Protein AF-A0A536BFW1-F1 (afdb_monomer)

Radius of gyration: 17.15 Å; Cα contacts (8 Å, |Δi|>4): 47; chains: 1; bounding box: 40×37×39 Å

Foldseek 3Di:
DDDDDDDDDFDFPDDWDWDADPVGHIDIDTDGDDDDFDQDPVRDTD

Secondary structure (DSSP, 8-state):
----------EESSPPEEEE-TTS-EEEE--EE----PBPTTS-B-

pLDDT: mean 88.25, std 13.13, range [59.19, 98.0]

Mean predicted aligned error: 7.13 Å

Nearest PDB structures (foldseek):
  3wpa-assembly1_A  TM=4.085E-01  e=4.688E+00  Acinetobacter sp. Tol 5
  7pwg-assembly1_g  TM=3.828E-01  e=6.528E+00  Giardia lamblia ATCC 50803
  8a5d-assembly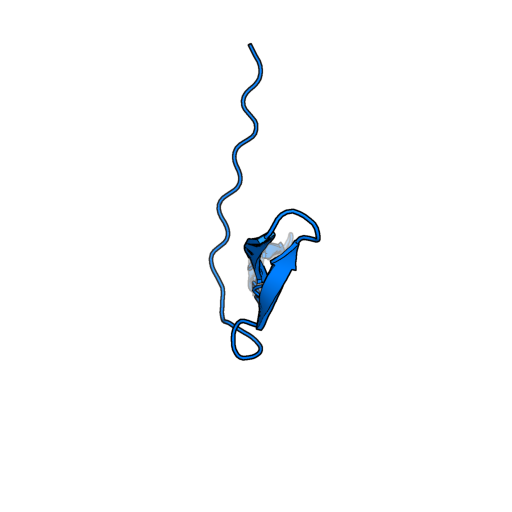1_X  TM=2.773E-01  e=3.367E+00  Thermochaetoides thermophila
  8a5q-assembly1_X  TM=2.868E-01  e=5.352E+00  Thermochaetoides thermophila
  8a5p-assembly1_X  TM=2.683E-01  e=6.975E+00  Thermochaetoides thermophila

Structure (mmCIF, N/CA/C/O backbone):
data_AF-A0A536BFW1-F1
#
_entry.id   AF-A0A536BFW1-F1
#
loop_
_atom_site.group_PDB
_atom_site.id
_atom_site.type_symbol
_atom_site.label_atom_id
_atom_site.label_alt_id
_atom_site.label_comp_id
_atom_site.label_asym_id
_atom_site.label_entity_id
_atom_site.label_seq_id
_atom_site.pdbx_PDB_ins_code
_atom_site.Cartn_x
_atom_site.Cartn_y
_atom_site.Cartn_z
_atom_site.occupancy
_atom_site.B_iso_or_equiv
_atom_site.auth_seq_id
_atom_site.auth_comp_id
_atom_site.auth_asym_id
_atom_site.auth_atom_id
_atom_site.pdbx_PDB_model_num
ATOM 1 N N . MET A 1 1 ? 6.631 27.025 3.949 1.00 63.97 1 MET A N 1
ATOM 2 C CA . MET A 1 1 ? 5.634 25.971 3.652 1.00 63.97 1 MET A CA 1
ATOM 3 C C . MET A 1 1 ? 6.390 24.790 3.079 1.00 63.97 1 MET A C 1
ATOM 5 O O . MET A 1 1 ? 7.113 24.998 2.116 1.00 63.97 1 MET A O 1
ATOM 9 N N . ASN A 1 2 ? 6.265 23.599 3.670 1.00 83.31 2 ASN A N 1
ATOM 10 C CA . ASN A 1 2 ? 7.018 22.420 3.233 1.00 83.31 2 ASN A CA 1
ATOM 11 C C . ASN A 1 2 ? 6.052 21.365 2.694 1.00 83.31 2 ASN A C 1
ATOM 13 O O . ASN A 1 2 ? 5.029 21.087 3.317 1.00 83.31 2 ASN A O 1
ATOM 17 N N . LEU A 1 3 ? 6.380 20.791 1.537 1.00 93.00 3 LEU A N 1
ATOM 18 C CA . LEU A 1 3 ? 5.623 19.707 0.919 1.00 93.00 3 LEU A CA 1
ATOM 19 C C . LEU A 1 3 ? 6.322 18.380 1.210 1.00 93.00 3 LEU A C 1
ATOM 21 O O . LEU A 1 3 ? 7.481 18.203 0.844 1.00 93.00 3 LEU A O 1
ATOM 25 N N . ASN A 1 4 ? 5.594 17.436 1.803 1.00 92.94 4 ASN A N 1
ATOM 26 C CA . ASN A 1 4 ? 5.992 16.034 1.841 1.00 92.94 4 ASN A CA 1
ATOM 27 C C . ASN A 1 4 ? 5.010 15.230 0.980 1.00 92.94 4 ASN A C 1
ATOM 29 O O . ASN A 1 4 ? 3.821 15.164 1.287 1.00 92.94 4 ASN A O 1
ATOM 33 N N . LYS A 1 5 ? 5.496 14.680 -0.134 1.00 96.00 5 LYS A N 1
ATOM 34 C CA . LYS A 1 5 ? 4.711 13.899 -1.093 1.00 96.00 5 LYS A CA 1
ATOM 35 C C . LYS A 1 5 ? 5.533 12.698 -1.541 1.00 96.00 5 LYS A C 1
ATOM 37 O O . LYS A 1 5 ? 6.676 12.858 -1.958 1.00 96.00 5 LYS A O 1
ATOM 42 N N . VAL A 1 6 ? 4.917 11.519 -1.511 1.00 94.81 6 VAL A N 1
ATOM 43 C CA . VAL A 1 6 ? 5.518 10.260 -1.964 1.00 94.81 6 VAL A CA 1
ATOM 44 C C . VAL A 1 6 ? 4.581 9.597 -2.974 1.00 94.81 6 VAL A C 1
ATOM 46 O O . VAL A 1 6 ? 3.375 9.539 -2.753 1.00 94.81 6 VAL A O 1
ATOM 49 N N . MET A 1 7 ? 5.137 9.099 -4.080 1.00 94.56 7 MET A N 1
ATOM 50 C CA . MET A 1 7 ? 4.443 8.248 -5.052 1.00 94.56 7 MET A CA 1
ATOM 51 C C . MET A 1 7 ? 5.230 6.945 -5.195 1.00 94.56 7 MET A C 1
ATOM 53 O O . MET A 1 7 ? 6.429 6.984 -5.464 1.00 94.56 7 MET A O 1
ATOM 57 N N . LEU A 1 8 ? 4.568 5.801 -5.013 1.00 93.50 8 LEU A N 1
ATOM 58 C CA . LEU A 1 8 ? 5.166 4.471 -5.144 1.00 93.50 8 LEU A CA 1
ATOM 59 C C . LEU A 1 8 ? 4.380 3.670 -6.183 1.00 93.50 8 LEU A C 1
ATOM 61 O O . LEU A 1 8 ? 3.155 3.622 -6.126 1.00 93.50 8 LEU A O 1
ATOM 65 N N . ILE A 1 9 ? 5.088 3.030 -7.114 1.00 93.94 9 ILE A N 1
ATOM 66 C CA . ILE A 1 9 ? 4.515 2.130 -8.121 1.00 93.94 9 ILE A CA 1
ATOM 67 C C . ILE A 1 9 ? 5.301 0.824 -8.054 1.00 93.94 9 ILE A C 1
ATOM 69 O O . ILE A 1 9 ? 6.532 0.828 -8.097 1.00 93.94 9 ILE A O 1
ATOM 73 N N . GLY A 1 10 ? 4.598 -0.296 -7.924 1.00 94.38 10 GLY A N 1
ATOM 74 C CA . GLY A 1 10 ? 5.212 -1.604 -7.735 1.00 94.38 10 GLY A CA 1
ATOM 75 C C . GLY A 1 10 ? 4.186 -2.727 -7.765 1.00 94.38 10 GLY A C 1
ATOM 76 O O . GLY A 1 10 ? 3.044 -2.527 -8.176 1.00 94.38 10 GLY A O 1
ATOM 77 N N . ARG A 1 11 ? 4.605 -3.914 -7.332 1.00 96.75 11 ARG A N 1
ATOM 78 C CA . ARG A 1 11 ? 3.753 -5.110 -7.247 1.00 96.75 11 ARG A CA 1
ATOM 79 C C . ARG A 1 11 ? 3.498 -5.469 -5.790 1.00 96.75 11 ARG A C 1
ATOM 81 O O . ARG A 1 11 ? 4.411 -5.346 -4.976 1.00 96.75 11 ARG A O 1
ATOM 88 N N . LEU A 1 12 ? 2.291 -5.936 -5.473 1.00 97.19 12 LEU A N 1
ATOM 89 C CA . LEU A 1 12 ? 2.006 -6.514 -4.161 1.00 97.19 12 LEU A CA 1
ATOM 90 C C . LEU A 1 12 ? 2.771 -7.829 -4.006 1.00 97.19 12 LEU A C 1
ATOM 92 O O . LEU A 1 12 ? 2.749 -8.666 -4.905 1.00 97.19 12 LEU A O 1
ATOM 96 N N . THR A 1 13 ? 3.463 -7.997 -2.882 1.00 97.25 13 THR A N 1
ATOM 97 C CA . THR A 1 13 ? 4.201 -9.237 -2.582 1.00 97.25 13 THR A CA 1
ATOM 98 C C . THR A 1 13 ? 3.360 -10.261 -1.825 1.00 97.25 13 THR A C 1
ATOM 100 O O . THR A 1 13 ? 3.750 -11.420 -1.724 1.00 97.25 13 THR A O 1
ATOM 103 N N . ARG A 1 14 ? 2.218 -9.825 -1.289 1.00 97.12 14 ARG A N 1
ATOM 104 C CA . ARG A 1 14 ? 1.188 -10.619 -0.613 1.00 97.12 14 ARG A CA 1
ATOM 105 C C . ARG A 1 14 ? -0.124 -9.841 -0.608 1.00 97.12 14 ARG A C 1
ATOM 107 O O . ARG A 1 14 ? -0.127 -8.637 -0.887 1.00 97.12 14 ARG A O 1
ATOM 114 N N . ASP A 1 15 ? -1.198 -10.520 -0.234 1.00 98.00 15 ASP A N 1
ATOM 115 C CA . ASP A 1 15 ? -2.501 -9.893 -0.053 1.00 98.00 15 ASP A CA 1
ATOM 116 C C . ASP A 1 15 ? -2.448 -8.792 1.026 1.00 98.00 15 ASP A C 1
ATOM 118 O O . ASP A 1 15 ? -1.706 -8.923 2.008 1.00 98.00 15 ASP A O 1
ATOM 122 N N . PRO A 1 16 ? -3.196 -7.685 0.861 1.00 97.56 16 PRO A N 1
ATOM 123 C CA . PRO A 1 16 ? -3.255 -6.628 1.863 1.00 97.56 16 PRO A CA 1
ATOM 124 C C . PRO A 1 16 ? -3.833 -7.129 3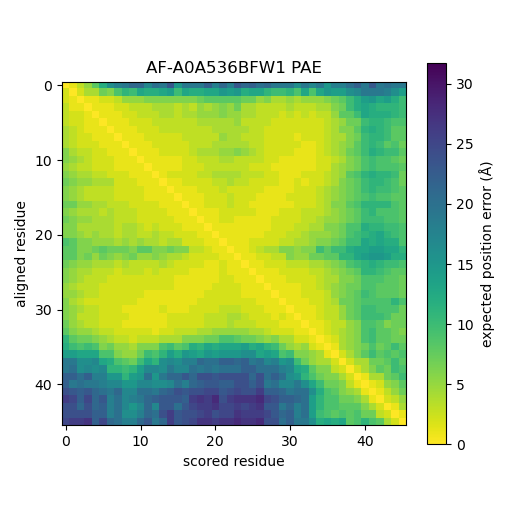.190 1.00 97.56 16 PRO A C 1
ATOM 126 O O . PRO A 1 16 ? -4.868 -7.791 3.223 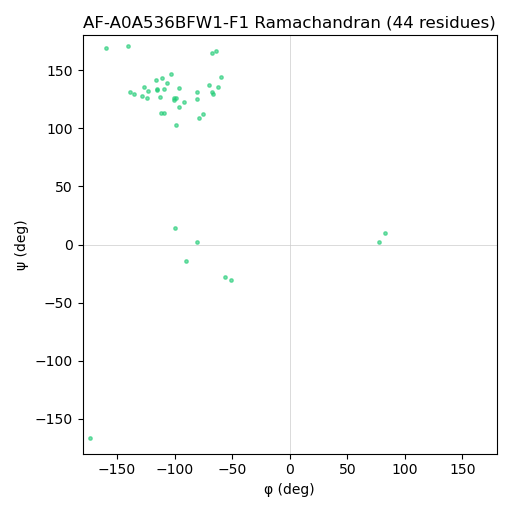1.00 97.56 16 PRO A O 1
ATOM 129 N N . GLU A 1 17 ? -3.202 -6.751 4.299 1.00 97.88 17 GLU A N 1
ATOM 130 C CA . GLU A 1 17 ? -3.664 -7.118 5.639 1.00 97.88 17 GLU A CA 1
ATOM 131 C C . GLU A 1 17 ? -4.503 -5.981 6.235 1.00 97.88 17 GLU A C 1
ATOM 133 O O . GLU A 1 17 ? -3.987 -4.884 6.452 1.00 97.88 17 GLU A O 1
ATOM 138 N N . MET A 1 18 ? -5.782 -6.234 6.528 1.00 97.62 18 MET A N 1
ATOM 139 C CA . MET A 1 18 ? -6.667 -5.274 7.199 1.00 97.62 18 MET A CA 1
ATOM 140 C C . MET A 1 18 ? -6.722 -5.543 8.706 1.00 97.62 18 MET A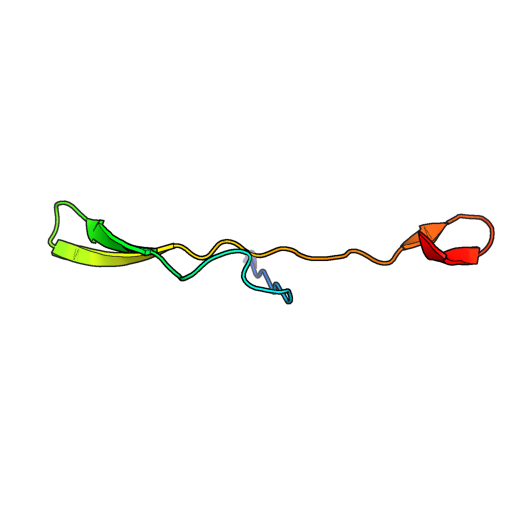 C 1
ATOM 142 O O . MET A 1 18 ? -6.868 -6.682 9.146 1.00 97.62 18 MET A O 1
ATOM 146 N N . ARG A 1 19 ? -6.610 -4.482 9.505 1.00 96.94 19 ARG A N 1
ATOM 147 C CA . ARG A 1 19 ? -6.680 -4.498 10.971 1.00 96.94 19 ARG A CA 1
ATOM 148 C C . ARG A 1 19 ? -7.449 -3.278 11.471 1.00 96.94 19 ARG A C 1
ATOM 150 O O . ARG A 1 19 ? -7.720 -2.355 10.710 1.00 96.94 19 ARG A O 1
ATOM 157 N N . TYR A 1 20 ? -7.753 -3.256 12.763 1.00 98.0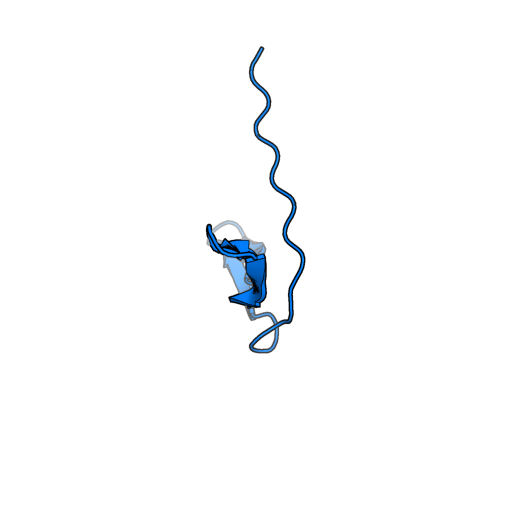0 20 TYR A N 1
ATOM 158 C CA . TYR A 1 20 ? -8.325 -2.094 13.436 1.00 98.00 20 TYR A CA 1
ATOM 159 C C . TYR A 1 20 ? -7.353 -1.568 14.489 1.00 98.00 20 TYR A C 1
ATOM 161 O O . TYR A 1 20 ? -6.681 -2.345 15.170 1.00 98.00 20 TYR A O 1
ATOM 169 N N . THR A 1 21 ? -7.265 -0.248 14.624 1.00 96.69 21 THR A N 1
ATOM 170 C CA . THR A 1 21 ? -6.579 0.373 15.761 1.00 96.69 21 THR A CA 1
ATOM 171 C C . THR A 1 21 ? -7.353 0.102 17.059 1.00 96.69 21 THR A C 1
ATOM 173 O O . THR A 1 21 ? -8.543 -0.214 17.005 1.00 96.69 21 THR A O 1
ATOM 176 N N . PRO A 1 22 ? -6.747 0.304 18.246 1.00 96.50 22 PRO A N 1
ATOM 177 C CA . PRO A 1 22 ? -7.483 0.239 19.514 1.00 96.50 22 PRO A CA 1
ATOM 178 C C . PRO A 1 22 ? -8.681 1.201 19.577 1.00 96.50 22 PRO A C 1
ATOM 180 O O . PRO A 1 22 ? -9.664 0.924 20.251 1.00 96.50 22 PRO A O 1
ATOM 183 N N . SER A 1 23 ? -8.616 2.315 18.841 1.00 96.81 23 SER A N 1
ATOM 184 C CA . SER A 1 23 ? -9.712 3.279 18.697 1.00 96.81 23 SER A CA 1
ATOM 185 C C . SER A 1 23 ? -10.786 2.866 17.678 1.00 96.81 23 SER A C 1
ATOM 187 O O . SER A 1 23 ? -11.701 3.643 17.430 1.00 96.81 23 SER A O 1
ATOM 189 N N . GLY A 1 24 ? -10.677 1.685 17.058 1.00 95.69 24 GLY A N 1
ATOM 190 C CA . GLY A 1 24 ? -11.656 1.153 16.103 1.00 95.69 24 GLY A CA 1
ATOM 191 C C . GLY A 1 24 ? -11.511 1.661 14.665 1.00 95.69 24 GLY A C 1
ATOM 192 O O . GLY A 1 24 ? -12.386 1.406 13.840 1.00 95.69 24 GLY A O 1
ATOM 193 N N . SER A 1 25 ? -10.425 2.358 14.327 1.00 97.75 25 SER A N 1
ATOM 194 C CA . SER A 1 25 ? -10.201 2.848 12.963 1.0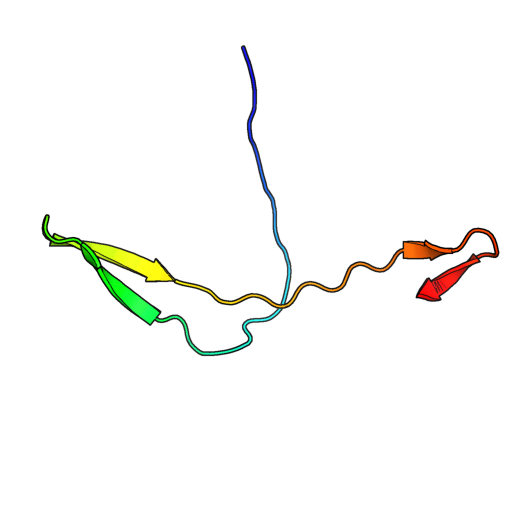0 97.75 25 SER A CA 1
ATOM 195 C C . SER A 1 25 ? -9.642 1.730 12.075 1.00 97.75 25 SER A C 1
ATOM 197 O O . SER A 1 25 ? -8.667 1.089 12.477 1.00 97.75 25 SER A O 1
ATOM 199 N N . PRO A 1 26 ? -10.196 1.489 10.872 1.00 97.56 26 P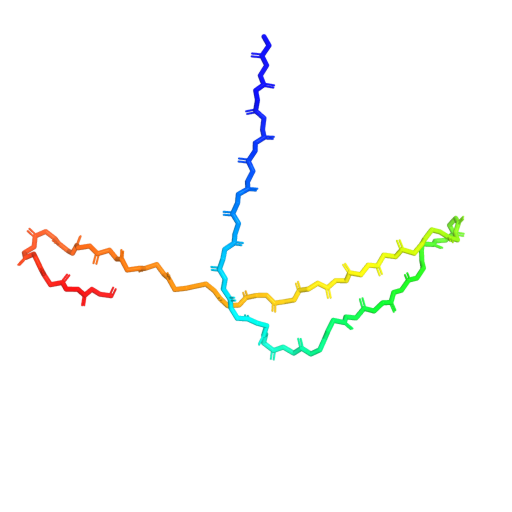RO A N 1
ATOM 200 C CA . PRO A 1 26 ? -9.658 0.492 9.952 1.00 97.56 26 PRO A CA 1
ATOM 201 C C . PRO A 1 26 ? -8.310 0.948 9.378 1.00 97.56 26 PRO A C 1
ATOM 203 O O . PRO A 1 26 ? -8.140 2.104 8.988 1.00 97.56 26 PRO A O 1
ATOM 206 N N . VAL A 1 27 ? -7.354 0.025 9.300 1.00 97.62 27 VAL A N 1
ATOM 207 C CA . VAL A 1 27 ? -6.012 0.229 8.746 1.00 97.62 27 VAL A CA 1
ATOM 208 C C . VAL A 1 27 ? -5.668 -0.953 7.852 1.00 97.62 27 VAL A C 1
ATOM 210 O O . VAL A 1 27 ? -5.746 -2.101 8.284 1.00 97.62 27 VAL A O 1
ATOM 213 N N . THR A 1 28 ? -5.227 -0.674 6.627 1.00 97.75 28 THR A N 1
ATOM 214 C CA . THR A 1 28 ? -4.750 -1.703 5.695 1.00 97.75 28 THR A CA 1
ATOM 215 C C . THR A 1 28 ? -3.256 -1.539 5.458 1.00 97.75 28 THR A C 1
ATOM 217 O O . THR A 1 28 ? -2.789 -0.461 5.092 1.00 97.75 28 THR A O 1
ATOM 220 N N . THR A 1 29 ? -2.493 -2.612 5.654 1.00 97.62 29 THR A N 1
ATOM 221 C CA . THR A 1 29 ? -1.058 -2.664 5.365 1.00 97.62 29 THR A CA 1
ATOM 222 C C . THR A 1 29 ? -0.815 -3.326 4.015 1.00 97.62 29 THR A C 1
ATOM 224 O O . THR A 1 29 ? -1.228 -4.460 3.778 1.00 97.62 29 THR A O 1
ATOM 227 N N . PHE A 1 30 ? -0.089 -2.627 3.142 1.00 97.81 30 PHE A N 1
ATOM 228 C CA . PHE A 1 30 ? 0.355 -3.139 1.848 1.00 97.81 30 PHE A CA 1
ATOM 229 C C . PHE A 1 30 ? 1.853 -3.438 1.895 1.00 97.81 30 PHE A C 1
ATOM 231 O O . PHE A 1 30 ? 2.631 -2.662 2.445 1.00 97.81 30 PHE A O 1
ATOM 238 N N . SER A 1 31 ? 2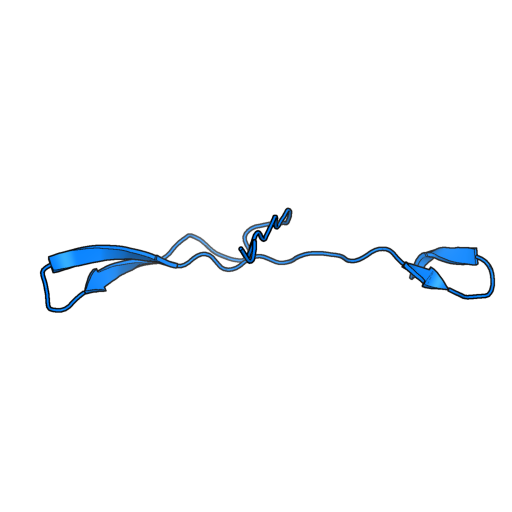.270 -4.548 1.289 1.00 97.69 31 SER A N 1
ATOM 239 C CA . SER A 1 31 ? 3.685 -4.851 1.041 1.00 97.69 31 SER A CA 1
ATOM 240 C C . SER A 1 31 ? 3.952 -4.733 -0.460 1.00 97.69 31 SER A C 1
ATOM 242 O O . SER A 1 31 ? 3.401 -5.513 -1.235 1.00 97.69 31 SER A O 1
ATOM 244 N N . LEU A 1 32 ? 4.753 -3.744 -0.872 1.00 96.75 32 LEU A N 1
ATOM 245 C CA . LEU A 1 32 ? 5.109 -3.511 -2.276 1.00 96.75 32 LEU A CA 1
ATOM 246 C C . LEU A 1 32 ? 6.575 -3.856 -2.547 1.00 96.75 32 LEU A C 1
ATOM 248 O O . LEU A 1 32 ? 7.467 -3.388 -1.844 1.00 96.75 32 LEU A O 1
ATOM 252 N N . ALA A 1 33 ? 6.813 -4.577 -3.639 1.00 96.06 33 ALA A N 1
ATOM 253 C CA . ALA A 1 33 ? 8.112 -4.643 -4.292 1.00 96.06 33 ALA A CA 1
ATOM 254 C C . ALA A 1 33 ? 8.185 -3.566 -5.382 1.00 96.06 33 ALA A C 1
ATOM 256 O O . ALA A 1 33 ? 7.356 -3.537 -6.300 1.00 96.06 33 ALA A O 1
ATOM 257 N N . THR A 1 34 ? 9.184 -2.688 -5.289 1.00 93.69 34 THR A N 1
ATOM 258 C CA . THR A 1 34 ? 9.493 -1.677 -6.303 1.00 93.69 34 THR A CA 1
ATOM 259 C C . THR A 1 34 ? 10.869 -1.971 -6.894 1.00 93.69 34 THR A C 1
ATOM 261 O O . THR A 1 34 ? 11.826 -2.235 -6.170 1.00 93.69 34 THR A O 1
ATOM 264 N N . ASN A 1 35 ? 10.972 -1.939 -8.223 1.00 88.12 35 ASN A N 1
ATOM 265 C CA . ASN A 1 35 ? 12.256 -2.077 -8.904 1.00 88.12 35 ASN A CA 1
ATOM 266 C C . ASN A 1 35 ? 12.727 -0.685 -9.305 1.00 88.12 35 ASN A C 1
ATOM 268 O O . ASN A 1 35 ? 12.002 0.047 -9.983 1.00 88.12 35 ASN A O 1
ATOM 272 N N . ARG A 1 36 ? 13.944 -0.326 -8.902 1.00 79.44 36 ARG A N 1
ATOM 273 C CA . ARG A 1 36 ? 14.592 0.904 -9.346 1.00 79.44 36 ARG A CA 1
ATOM 274 C C . ARG A 1 36 ? 15.555 0.555 -10.469 1.00 79.44 36 ARG A C 1
ATOM 276 O O . ARG A 1 36 ? 16.643 0.072 -10.196 1.00 79.44 36 ARG A O 1
ATOM 283 N N . TYR A 1 37 ? 15.162 0.841 -11.704 1.00 67.38 37 TYR A N 1
ATOM 284 C CA . TYR A 1 37 ? 16.087 0.779 -12.831 1.00 67.38 37 TYR A CA 1
ATOM 285 C C . TYR A 1 37 ? 16.945 2.043 -12.812 1.00 67.38 37 TYR A C 1
ATOM 287 O O . TYR A 1 37 ? 16.444 3.147 -13.034 1.00 67.38 37 TYR A O 1
ATOM 295 N N . GLY A 1 38 ? 18.220 1.890 -12.471 1.00 67.12 38 GLY A N 1
ATOM 296 C CA . GLY A 1 38 ? 19.227 2.938 -12.610 1.00 67.12 38 GLY A CA 1
ATOM 297 C C . GLY A 1 38 ? 20.103 2.654 -13.826 1.00 67.12 38 GLY A C 1
ATOM 298 O O . GLY A 1 38 ? 20.365 1.495 -14.137 1.00 67.12 38 GLY A O 1
ATOM 299 N N . GLN A 1 39 ? 20.567 3.699 -14.511 1.00 64.44 39 GLN A N 1
ATOM 300 C CA . GLN A 1 39 ? 21.729 3.557 -15.388 1.00 64.44 39 GLN A CA 1
ATOM 301 C C . GLN A 1 39 ? 22.979 3.613 -14.511 1.00 64.44 39 GLN A C 1
ATOM 303 O O . GLN A 1 39 ? 23.148 4.553 -13.731 1.00 64.44 39 GLN A O 1
ATOM 308 N N . GLY A 1 40 ? 23.826 2.589 -14.607 1.00 68.19 40 GLY A N 1
ATOM 309 C CA . GLY A 1 40 ? 25.194 2.673 -14.112 1.00 68.19 40 GLY A CA 1
ATOM 310 C C . GLY A 1 40 ? 25.994 3.730 -14.892 1.00 68.19 40 GLY A C 1
ATOM 311 O O . GLY A 1 40 ? 25.547 4.164 -15.956 1.00 68.19 40 GLY A O 1
ATOM 312 N N . PRO A 1 41 ? 27.175 4.139 -14.39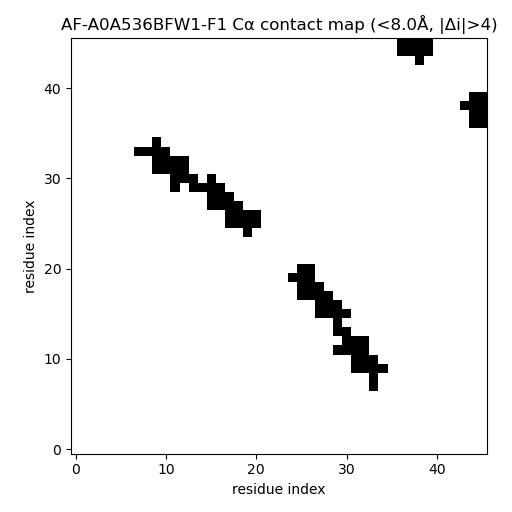5 1.00 67.88 41 PRO A N 1
ATOM 313 C CA . PRO A 1 41 ? 28.047 5.114 -15.064 1.00 67.88 41 PRO A CA 1
ATOM 314 C C . PRO A 1 41 ? 28.335 4.778 -16.535 1.00 67.88 41 PRO A C 1
ATOM 316 O O . PRO A 1 41 ? 28.460 5.681 -17.356 1.00 67.88 41 PRO A O 1
ATOM 319 N N . ASP A 1 42 ? 28.346 3.484 -16.865 1.00 73.56 42 ASP A N 1
ATOM 320 C CA . ASP A 1 42 ? 28.683 2.955 -18.189 1.00 73.56 42 ASP A CA 1
ATOM 321 C C . ASP A 1 42 ? 27.445 2.605 -19.041 1.00 73.56 42 ASP A C 1
ATOM 323 O O . ASP A 1 42 ? 27.537 1.901 -20.044 1.00 73.56 42 ASP A O 1
ATOM 327 N N . GLY A 1 43 ? 26.252 3.065 -18.645 1.00 66.25 43 GLY A N 1
ATOM 328 C CA . GLY A 1 43 ? 25.009 2.827 -19.388 1.00 66.25 43 GLY A CA 1
ATOM 329 C C . GLY A 1 43 ? 24.409 1.426 -19.215 1.00 66.25 43 GLY A C 1
ATOM 330 O O . GLY A 1 43 ? 23.354 1.141 -19.789 1.00 66.25 43 GLY A O 1
ATOM 331 N N . GLU A 1 44 ? 25.011 0.562 -18.393 1.00 68.06 44 GLU A N 1
ATOM 332 C CA . GLU A 1 44 ? 24.401 -0.716 -18.025 1.00 68.06 44 GLU A CA 1
ATOM 333 C C . GLU A 1 44 ? 23.143 -0.497 -17.173 1.00 68.06 44 GLU A C 1
ATOM 335 O O . GLU A 1 44 ? 23.141 0.239 -16.179 1.00 68.06 44 GLU A O 1
ATOM 340 N N . LYS A 1 45 ? 22.046 -1.146 -17.580 1.00 59.22 45 LYS A N 1
ATOM 341 C CA . LYS A 1 45 ? 20.804 -1.211 -16.806 1.00 59.22 45 LYS A CA 1
ATOM 342 C C . LYS A 1 45 ? 21.020 -2.203 -15.665 1.00 59.22 45 LYS A C 1
ATOM 344 O O . LYS A 1 45 ? 21.157 -3.393 -15.938 1.00 59.22 45 LYS A O 1
ATOM 349 N N . LYS A 1 46 ? 21.044 -1.720 -14.424 1.00 59.19 46 LYS A N 1
ATOM 350 C CA . LYS A 1 46 ? 21.060 -2.578 -13.231 1.00 59.19 46 LYS A CA 1
ATOM 351 C C . LYS A 1 46 ? 19.653 -2.757 -12.673 1.00 59.19 46 LYS A C 1
ATOM 353 O O . LYS A 1 46 ? 18.889 -1.761 -12.681 1.00 59.19 46 LYS A O 1
#

Solvent-accessible surface area (backbone atoms only — not comparable to full-atom values): 3306 Å² total; per-residue (Å²): 140,86,87,87,84,88,87,88,77,66,44,72,78,56,82,70,47,76,47,63,47,99,88,66,48,81,46,74,50,78,50,70,51,64,86,77,80,45,70,46,100,84,66,48,78,87

Sequence (46 aa):
MNLNKVMLIGRLTRDPEMRYTPSGSPVTTFSLATNRYGQGPDGEKK